Protein AF-A0A917QYD9-F1 (afdb_monomer_lite)

Sequence (95 aa):
MCHLTDRDRQALRLAAELRRRMQDWLGRRGVPAALAVSPFVDPAGDASVLIRMNAHAALAMILGFEEQRRGDERTRDARIWPPEEDAGGRVPDGR

Radius of gyration: 24.74 Å; chains: 1; bounding box: 30×24×99 Å

Foldseek 3Di:
DDDDDPLQVVLVVVQVVVLVVLCVVCVVVVHDWPKHKAWDQDPVRHTDIDIDTDPSSVVVVVVVVVVVVVVVVVVVVVVVDDPPPDDDDDDDDDD

Structure (mmCIF, N/CA/C/O backbone):
data_AF-A0A917QYD9-F1
#
_entry.id   AF-A0A917QYD9-F1
#
loop_
_atom_site.group_PDB
_atom_site.id
_atom_site.type_symbol
_atom_site.label_atom_id
_atom_site.label_alt_id
_atom_site.label_comp_id
_atom_site.label_asym_id
_atom_site.label_entity_id
_atom_site.label_seq_id
_atom_site.pdbx_PDB_ins_code
_atom_site.Cartn_x
_atom_site.Cartn_y
_atom_site.Cartn_z
_atom_site.occupancy
_atom_site.B_iso_or_equiv
_atom_site.auth_seq_id
_atom_site.auth_comp_id
_atom_site.auth_asym_id
_atom_site.auth_atom_id
_atom_site.pdbx_PDB_model_num
ATOM 1 N N . MET A 1 1 ? 1.199 -11.767 -27.057 1.00 50.12 1 MET A N 1
ATOM 2 C CA . MET A 1 1 ? 1.191 -12.062 -25.607 1.00 50.12 1 MET A CA 1
ATOM 3 C C . MET A 1 1 ? 2.246 -11.190 -24.952 1.00 50.12 1 MET A C 1
ATOM 5 O O . MET A 1 1 ? 3.417 -11.361 -25.256 1.00 50.12 1 MET A O 1
ATOM 9 N N . CYS A 1 2 ? 1.853 -10.216 -24.131 1.00 59.94 2 CYS A N 1
ATOM 10 C CA . CYS A 1 2 ? 2.816 -9.407 -23.383 1.00 59.94 2 CYS A CA 1
ATOM 11 C C . CYS A 1 2 ? 3.359 -10.252 -22.226 1.00 59.94 2 CYS A C 1
ATOM 13 O O . CYS A 1 2 ? 2.646 -10.516 -21.259 1.00 59.94 2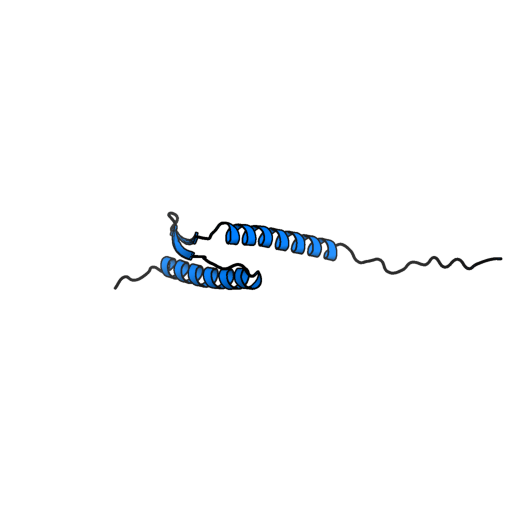 CYS A O 1
ATOM 15 N N . HIS A 1 3 ? 4.594 -10.734 -22.348 1.00 74.69 3 HIS A N 1
ATOM 16 C CA . HIS A 1 3 ? 5.255 -11.443 -21.262 1.00 74.69 3 HIS A CA 1
ATOM 17 C C . HIS A 1 3 ? 5.764 -10.417 -20.249 1.00 74.69 3 HIS A C 1
ATOM 19 O O . HIS A 1 3 ? 6.681 -9.659 -20.540 1.00 74.69 3 HIS A O 1
ATOM 25 N N . LEU A 1 4 ? 5.146 -10.389 -19.067 1.00 82.31 4 LEU A N 1
ATOM 26 C CA . LEU A 1 4 ? 5.623 -9.598 -17.931 1.00 82.31 4 LEU A CA 1
ATOM 27 C C . LEU A 1 4 ? 7.041 -10.038 -17.555 1.00 82.31 4 LEU A C 1
ATOM 29 O O . LEU A 1 4 ? 7.297 -11.249 -17.477 1.00 82.31 4 LEU A O 1
ATOM 33 N N . THR A 1 5 ? 7.927 -9.073 -17.296 1.00 89.56 5 THR A N 1
ATOM 34 C CA . THR A 1 5 ? 9.270 -9.352 -16.776 1.00 89.56 5 THR A CA 1
ATOM 35 C C . THR A 1 5 ? 9.181 -9.944 -15.364 1.00 89.56 5 THR A C 1
ATOM 37 O O . THR A 1 5 ? 8.134 -9.891 -14.711 1.00 89.56 5 THR A O 1
ATOM 40 N N . ASP A 1 6 ? 10.269 -10.532 -14.859 1.00 92.69 6 ASP A N 1
ATOM 41 C CA . ASP A 1 6 ? 10.290 -11.032 -13.477 1.00 92.69 6 ASP A CA 1
ATOM 42 C C . ASP A 1 6 ? 10.016 -9.911 -12.456 1.00 92.69 6 ASP A C 1
ATOM 44 O O . ASP A 1 6 ? 9.232 -10.095 -11.523 1.00 92.69 6 ASP A O 1
ATOM 48 N N . ARG A 1 7 ? 10.552 -8.710 -12.711 1.00 94.06 7 ARG A N 1
ATOM 49 C CA . ARG A 1 7 ? 10.334 -7.520 -11.879 1.00 94.06 7 ARG A CA 1
ATOM 50 C C . ARG A 1 7 ? 8.885 -7.048 -11.907 1.00 94.06 7 ARG A C 1
ATOM 52 O O . ARG A 1 7 ? 8.330 -6.775 -10.846 1.00 94.06 7 ARG A O 1
ATOM 59 N N . ASP A 1 8 ? 8.228 -7.070 -13.065 1.00 94.00 8 ASP A N 1
ATOM 60 C CA . ASP A 1 8 ? 6.790 -6.786 -13.152 1.00 94.00 8 ASP A CA 1
ATOM 61 C C . ASP A 1 8 ? 5.965 -7.788 -12.333 1.00 94.00 8 ASP A C 1
ATOM 63 O O . ASP A 1 8 ? 5.059 -7.415 -11.584 1.00 94.00 8 ASP A O 1
ATOM 67 N N . ARG A 1 9 ? 6.293 -9.084 -12.431 1.00 95.50 9 ARG A N 1
ATOM 68 C CA . ARG A 1 9 ? 5.629 -10.135 -11.641 1.00 95.50 9 ARG A CA 1
ATOM 69 C C . ARG A 1 9 ? 5.884 -9.962 -10.149 1.00 95.50 9 ARG A C 1
ATOM 71 O O . ARG A 1 9 ? 5.006 -10.260 -9.338 1.00 95.50 9 ARG A O 1
ATOM 78 N N . GLN A 1 10 ? 7.079 -9.524 -9.766 1.00 96.38 10 GLN A N 1
ATOM 79 C CA . GLN A 1 10 ? 7.411 -9.223 -8.380 1.00 96.38 10 GLN A CA 1
ATOM 80 C C . GLN A 1 10 ? 6.610 -8.019 -7.873 1.00 96.38 10 GLN A C 1
ATOM 82 O O . GLN A 1 10 ? 5.974 -8.136 -6.826 1.00 96.38 10 GLN A O 1
ATOM 87 N N . ALA A 1 11 ? 6.550 -6.922 -8.631 1.00 97.12 11 ALA A N 1
ATOM 88 C CA . ALA A 1 11 ? 5.771 -5.736 -8.280 1.00 97.12 11 ALA A CA 1
ATOM 89 C C . ALA A 1 11 ? 4.272 -6.062 -8.149 1.00 97.12 11 ALA A C 1
ATOM 91 O O . ALA A 1 11 ? 3.628 -5.638 -7.192 1.00 97.12 11 ALA A O 1
ATOM 92 N N . LEU A 1 12 ? 3.721 -6.883 -9.052 1.00 97.19 12 LEU A N 1
ATOM 93 C CA . LEU A 1 12 ? 2.332 -7.361 -8.985 1.00 97.19 12 LEU A CA 1
ATOM 94 C C . LEU A 1 12 ? 2.043 -8.152 -7.707 1.00 97.19 12 LEU A C 1
ATOM 96 O O . LEU A 1 12 ? 1.050 -7.887 -7.026 1.00 97.19 12 LEU A O 1
ATOM 100 N N . ARG A 1 13 ? 2.913 -9.113 -7.372 1.00 96.75 13 ARG A N 1
ATOM 101 C CA . ARG A 1 13 ? 2.787 -9.908 -6.141 1.00 96.75 13 ARG A CA 1
ATOM 102 C C . ARG A 1 13 ? 2.877 -9.019 -4.902 1.00 96.75 13 ARG A C 1
ATOM 104 O O . ARG A 1 13 ? 2.048 -9.150 -4.005 1.00 96.75 13 ARG A O 1
ATOM 111 N N . LEU A 1 14 ? 3.834 -8.091 -4.886 1.00 97.50 14 LEU A N 1
ATOM 112 C CA . LEU A 1 14 ? 4.022 -7.134 -3.799 1.00 97.50 14 LEU A CA 1
ATOM 113 C C . LEU A 1 14 ? 2.787 -6.242 -3.613 1.00 97.50 14 LEU A C 1
ATOM 115 O O . LEU A 1 14 ? 2.287 -6.121 -2.497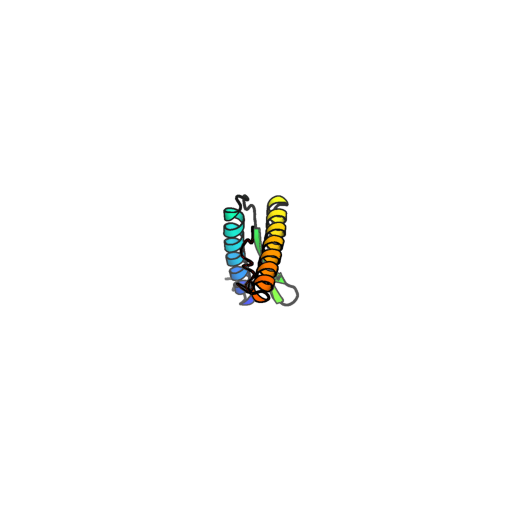 1.00 97.50 14 LEU A O 1
ATOM 119 N N . ALA A 1 15 ? 2.252 -5.672 -4.696 1.00 97.81 15 ALA A N 1
ATOM 120 C CA . ALA A 1 15 ? 1.070 -4.817 -4.654 1.00 97.81 15 ALA A CA 1
ATOM 121 C C . ALA A 1 15 ? -0.169 -5.562 -4.135 1.00 97.81 15 ALA A C 1
ATOM 123 O O . ALA A 1 15 ? -0.899 -5.035 -3.294 1.00 97.81 15 ALA A O 1
ATOM 124 N N . ALA A 1 16 ? -0.396 -6.796 -4.600 1.00 97.06 16 ALA A N 1
ATOM 125 C CA . ALA A 1 16 ? -1.527 -7.612 -4.163 1.00 97.06 16 ALA A CA 1
ATOM 126 C C . ALA A 1 16 ? -1.446 -7.952 -2.667 1.00 97.06 16 ALA A C 1
ATOM 128 O O . ALA A 1 16 ? -2.431 -7.788 -1.941 1.00 97.06 16 ALA A O 1
ATOM 129 N N . GLU A 1 17 ? -0.269 -8.378 -2.205 1.00 97.62 17 GLU A N 1
ATOM 130 C CA . GLU A 1 17 ? -0.053 -8.737 -0.805 1.00 97.62 17 GLU A CA 1
ATOM 131 C C . GLU A 1 17 ? -0.166 -7.519 0.112 1.00 97.62 17 GLU A C 1
ATOM 133 O O . GLU A 1 17 ? -0.855 -7.568 1.134 1.00 97.62 17 GLU A O 1
ATOM 138 N N . LEU A 1 18 ? 0.462 -6.406 -0.271 1.00 96.88 18 LEU A N 1
ATOM 139 C CA . LEU A 1 18 ? 0.408 -5.172 0.499 1.00 96.88 18 LEU A CA 1
ATOM 140 C C . LEU A 1 18 ? -1.026 -4.646 0.597 1.00 96.88 18 LEU A C 1
ATOM 142 O O . LEU A 1 18 ? -1.473 -4.306 1.692 1.00 96.88 18 LEU A O 1
ATOM 146 N N . ARG A 1 19 ? -1.777 -4.650 -0.514 1.00 95.62 19 ARG A N 1
ATOM 147 C CA . ARG A 1 19 ? -3.192 -4.257 -0.519 1.00 95.62 19 ARG A CA 1
ATOM 148 C C . ARG A 1 19 ? -4.000 -5.081 0.475 1.00 95.62 19 ARG A C 1
ATOM 150 O O . ARG A 1 19 ? -4.726 -4.494 1.271 1.00 95.62 19 ARG A O 1
ATOM 157 N N . ARG A 1 20 ? -3.855 -6.412 0.450 1.00 95.38 20 ARG A N 1
ATOM 158 C CA . ARG A 1 20 ? -4.565 -7.316 1.367 1.00 95.38 20 ARG A CA 1
ATOM 159 C C . ARG A 1 20 ? -4.245 -6.978 2.822 1.00 95.38 20 ARG A C 1
ATOM 161 O O . ARG A 1 20 ? -5.148 -6.697 3.600 1.00 95.38 20 ARG A O 1
ATOM 168 N N . ARG A 1 21 ? -2.956 -6.910 3.169 1.00 95.25 21 ARG A N 1
ATOM 169 C CA . ARG A 1 21 ? -2.524 -6.630 4.548 1.00 95.25 21 ARG A CA 1
ATOM 170 C C . ARG A 1 21 ? -3.001 -5.272 5.052 1.00 95.25 21 ARG A C 1
ATOM 172 O O . ARG A 1 21 ? -3.432 -5.168 6.197 1.00 95.25 21 ARG A O 1
ATOM 179 N N . MET A 1 22 ? -2.930 -4.237 4.215 1.00 93.75 22 MET A N 1
ATOM 180 C CA . MET A 1 22 ? -3.385 -2.896 4.584 1.00 93.75 22 MET A CA 1
ATOM 181 C C . MET A 1 22 ? -4.903 -2.836 4.750 1.00 93.75 22 MET A C 1
ATOM 183 O O . MET A 1 22 ? -5.377 -2.198 5.685 1.00 93.75 22 MET A O 1
ATOM 187 N N . GLN A 1 23 ? -5.665 -3.517 3.890 1.00 92.56 23 GLN A N 1
ATOM 188 C CA . GLN A 1 23 ? -7.118 -3.620 4.033 1.00 92.56 23 GLN A CA 1
ATOM 189 C C . GLN A 1 23 ? -7.502 -4.330 5.336 1.00 92.56 23 GLN A C 1
ATOM 191 O O . GLN A 1 23 ? -8.313 -3.795 6.087 1.00 92.56 23 GLN A O 1
ATOM 196 N N . ASP A 1 24 ? -6.865 -5.458 5.659 1.00 93.25 24 ASP A N 1
ATOM 197 C CA . ASP A 1 24 ? -7.120 -6.189 6.908 1.00 93.25 24 ASP A CA 1
ATOM 198 C C . ASP A 1 24 ? -6.748 -5.356 8.145 1.00 93.25 24 ASP A C 1
ATOM 200 O O . ASP A 1 24 ? -7.429 -5.368 9.173 1.00 93.25 24 ASP A O 1
ATOM 204 N N . TRP A 1 25 ? -5.641 -4.617 8.073 1.00 92.81 25 TRP A N 1
ATOM 205 C CA . TRP A 1 25 ? -5.183 -3.766 9.166 1.00 92.81 25 TRP A CA 1
ATOM 206 C C . TRP A 1 25 ? -6.089 -2.546 9.390 1.00 92.81 25 TRP A C 1
ATOM 208 O O . TRP A 1 25 ? -6.451 -2.268 10.533 1.00 92.81 25 TRP A O 1
ATOM 218 N N . LEU A 1 26 ? -6.507 -1.861 8.320 1.00 92.00 26 LEU A N 1
ATOM 219 C CA . LEU A 1 26 ? -7.452 -0.739 8.389 1.00 92.00 26 LEU A CA 1
ATOM 220 C C . LEU A 1 26 ? -8.851 -1.204 8.815 1.00 92.00 26 LEU A C 1
ATOM 222 O O . LEU A 1 26 ? -9.492 -0.550 9.637 1.00 92.00 26 LEU A O 1
ATOM 226 N N . GLY A 1 27 ? -9.291 -2.365 8.322 1.00 90.81 27 GLY A N 1
ATOM 227 C CA . GLY A 1 27 ? -10.575 -2.967 8.674 1.00 90.81 27 GLY A CA 1
ATOM 228 C C . GLY A 1 27 ? -10.689 -3.266 10.168 1.00 90.81 27 GLY A C 1
ATOM 229 O O . GLY A 1 27 ? -11.687 -2.907 10.788 1.00 90.81 27 GLY A O 1
ATOM 230 N N . ARG A 1 28 ? -9.628 -3.805 10.787 1.00 90.62 28 ARG A N 1
ATOM 231 C CA . ARG A 1 28 ? -9.566 -4.018 12.249 1.00 90.62 28 ARG A CA 1
ATOM 232 C C . ARG A 1 28 ? -9.685 -2.731 13.070 1.00 90.62 28 ARG A C 1
ATOM 234 O O . 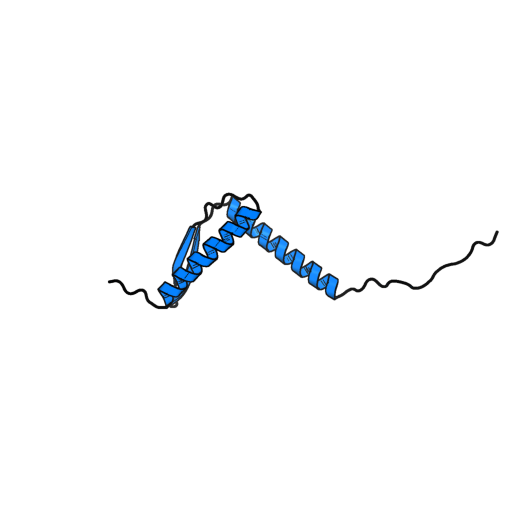ARG A 1 28 ? -10.035 -2.796 14.242 1.00 90.62 28 ARG A O 1
ATOM 241 N N . ARG A 1 29 ? -9.408 -1.572 12.468 1.00 88.50 29 ARG A N 1
ATOM 242 C CA . ARG A 1 29 ? -9.514 -0.244 13.093 1.00 88.50 29 ARG A CA 1
ATOM 243 C C . ARG A 1 29 ? -10.825 0.472 12.759 1.00 88.50 29 ARG A C 1
ATOM 245 O O . ARG A 1 29 ? -10.980 1.636 13.107 1.00 88.50 29 ARG A O 1
ATOM 252 N N . GLY A 1 30 ? -11.749 -0.192 12.059 1.00 88.81 30 GLY A N 1
ATOM 253 C CA . GLY A 1 30 ? -13.016 0.402 11.630 1.00 88.81 30 GLY A CA 1
ATOM 254 C C . GLY A 1 30 ? -12.861 1.488 10.561 1.00 88.81 30 GLY A C 1
ATOM 255 O O . GLY A 1 30 ? -13.781 2.274 10.350 1.00 88.81 30 GLY A O 1
ATOM 256 N N . VAL A 1 31 ? -11.711 1.558 9.883 1.00 86.69 31 VAL A N 1
ATOM 257 C CA . VAL A 1 31 ? -11.452 2.574 8.859 1.00 86.69 31 VAL A CA 1
ATOM 258 C C . VAL A 1 31 ? -11.865 2.029 7.489 1.00 86.69 31 VAL A C 1
ATOM 260 O O . VAL A 1 31 ? -11.274 1.048 7.027 1.00 86.69 31 VAL A O 1
ATOM 263 N N . PRO A 1 32 ? -12.838 2.650 6.793 1.00 76.75 32 PRO A N 1
ATOM 264 C CA . PRO A 1 32 ? -13.232 2.216 5.458 1.00 76.75 32 PRO A CA 1
ATOM 265 C C . PRO A 1 32 ? -12.067 2.398 4.475 1.00 76.75 32 PRO A C 1
ATOM 267 O O . PRO A 1 32 ? -11.613 3.512 4.196 1.00 76.75 32 PRO A O 1
ATOM 270 N N . ALA A 1 33 ? -11.565 1.277 3.958 1.00 65.56 33 ALA A N 1
ATOM 271 C CA . ALA A 1 33 ? -10.342 1.216 3.170 1.00 65.56 33 ALA A CA 1
ATOM 272 C C . ALA A 1 33 ? -10.587 1.550 1.688 1.00 65.56 33 ALA A C 1
ATOM 274 O O . ALA A 1 33 ? -10.549 0.678 0.820 1.00 65.56 33 ALA A O 1
ATOM 275 N N . ALA A 1 34 ? -10.779 2.833 1.371 1.00 74.94 34 ALA A N 1
ATOM 276 C CA . ALA A 1 34 ? -10.597 3.331 0.005 1.00 74.94 34 ALA A CA 1
ATOM 277 C C . ALA A 1 34 ? -9.089 3.457 -0.301 1.00 74.94 34 ALA A C 1
ATOM 279 O O . ALA A 1 34 ? -8.536 4.555 -0.370 1.00 74.94 34 ALA A O 1
ATOM 280 N N . LEU A 1 35 ? -8.419 2.306 -0.413 1.00 88.75 35 LEU A N 1
ATOM 281 C CA . LEU A 1 35 ? -6.990 2.162 -0.692 1.00 88.75 35 LEU A CA 1
ATOM 282 C C . LEU A 1 35 ? -6.801 1.528 -2.073 1.00 88.75 35 LEU A C 1
ATOM 284 O O . LEU A 1 35 ? -7.337 0.454 -2.347 1.00 88.75 35 LEU A O 1
ATOM 288 N N . ALA A 1 36 ? -5.977 2.147 -2.912 1.00 93.62 36 ALA A N 1
ATOM 289 C CA . ALA A 1 36 ? -5.451 1.528 -4.121 1.00 93.62 36 ALA A CA 1
ATOM 290 C C . ALA A 1 36 ? -3.940 1.327 -3.976 1.00 93.62 36 ALA A C 1
ATOM 292 O O . ALA A 1 36 ? -3.231 2.244 -3.569 1.00 93.62 36 ALA A O 1
ATOM 293 N N . VAL A 1 37 ? -3.462 0.134 -4.324 1.00 96.31 37 VAL A N 1
ATOM 294 C CA . VAL A 1 37 ? -2.034 -0.186 -4.403 1.00 96.31 37 VAL A CA 1
ATOM 295 C C . VAL A 1 37 ? -1.759 -0.657 -5.821 1.00 96.31 37 VAL A C 1
ATOM 297 O O . VAL A 1 37 ? -2.366 -1.632 -6.270 1.00 96.31 37 VAL A O 1
ATOM 300 N N . SER A 1 38 ? -0.875 0.047 -6.515 1.00 97.44 38 SER A N 1
ATOM 301 C CA . SER A 1 38 ? -0.522 -0.221 -7.905 1.00 97.44 38 SER A CA 1
ATOM 302 C C . SER A 1 38 ? 0.923 -0.704 -7.996 1.00 97.44 38 SER A C 1
ATOM 304 O O . SER A 1 38 ? 1.791 -0.095 -7.369 1.00 97.44 38 SER A O 1
ATOM 306 N N . PRO A 1 39 ? 1.205 -1.766 -8.767 1.00 97.31 39 PRO A N 1
ATOM 307 C CA . PRO A 1 39 ? 2.573 -2.174 -9.055 1.00 97.31 39 PRO A CA 1
ATOM 308 C C . PRO A 1 39 ? 3.255 -1.142 -9.957 1.00 97.31 39 PRO A C 1
ATOM 310 O O . PRO A 1 39 ? 2.614 -0.548 -10.826 1.00 97.31 39 PRO A O 1
ATOM 313 N N . PHE A 1 40 ? 4.553 -0.943 -9.763 1.00 95.31 40 PHE A N 1
ATOM 314 C CA . PHE A 1 40 ? 5.367 -0.044 -10.571 1.00 95.31 40 PHE A CA 1
ATOM 315 C C . PHE A 1 40 ? 6.813 -0.539 -10.570 1.00 95.31 40 PHE A C 1
ATOM 317 O O . PHE A 1 40 ? 7.324 -0.921 -9.523 1.00 95.31 40 PHE A O 1
ATOM 324 N N . VAL A 1 41 ? 7.475 -0.542 -11.724 1.00 95.12 41 VAL A N 1
ATOM 325 C CA . VAL A 1 41 ? 8.930 -0.716 -11.780 1.00 95.12 41 VAL A CA 1
ATOM 326 C C . VAL A 1 41 ? 9.538 0.674 -11.833 1.00 95.12 41 VAL A C 1
ATOM 328 O O . VAL A 1 41 ? 9.216 1.448 -12.735 1.00 95.12 41 VAL A O 1
ATOM 331 N N . ASP A 1 42 ? 10.350 1.011 -10.839 1.00 93.75 42 ASP A N 1
ATOM 332 C CA . ASP A 1 42 ? 10.942 2.343 -10.752 1.00 93.75 42 ASP A CA 1
ATOM 333 C C . ASP A 1 42 ? 12.077 2.560 -11.767 1.00 93.75 42 ASP A C 1
ATOM 335 O O . ASP A 1 42 ? 12.501 1.617 -12.442 1.00 93.75 42 ASP A O 1
ATOM 339 N N . PRO A 1 43 ? 12.577 3.802 -11.927 1.00 93.56 43 PRO A N 1
ATOM 340 C CA . PRO A 1 43 ? 13.646 4.082 -12.882 1.00 93.56 43 PRO A CA 1
ATOM 341 C C . PRO A 1 43 ? 14.961 3.338 -12.608 1.00 93.56 43 PRO A C 1
ATOM 343 O O . PRO A 1 43 ? 15.782 3.242 -13.516 1.00 93.56 43 PRO A O 1
ATOM 346 N N . ALA A 1 44 ? 15.174 2.815 -11.392 1.00 94.69 44 ALA A N 1
ATOM 347 C CA . ALA A 1 44 ? 16.326 1.972 -11.070 1.00 94.69 44 ALA A CA 1
ATOM 348 C C . ALA A 1 44 ? 16.113 0.503 -11.490 1.00 94.69 44 ALA A C 1
ATOM 350 O O . ALA A 1 44 ? 17.051 -0.293 -11.462 1.00 94.69 44 ALA A O 1
ATOM 351 N N . GLY A 1 45 ? 14.902 0.148 -11.930 1.00 92.31 45 GLY A N 1
ATOM 352 C CA . GLY A 1 45 ? 14.523 -1.205 -12.324 1.00 92.31 45 GLY A CA 1
ATOM 353 C C . GLY A 1 45 ? 14.002 -2.054 -11.164 1.00 92.31 45 GLY A C 1
ATOM 354 O O . GLY A 1 45 ? 13.864 -3.273 -11.319 1.00 92.31 45 GLY A O 1
ATOM 355 N N . ASP A 1 46 ? 13.706 -1.449 -10.012 1.00 96.00 46 ASP A N 1
ATOM 356 C CA . ASP A 1 46 ? 13.247 -2.178 -8.839 1.00 96.00 46 ASP A CA 1
ATOM 357 C C . ASP A 1 46 ? 11.727 -2.327 -8.784 1.00 96.00 46 ASP A C 1
ATOM 359 O O . ASP A 1 46 ? 10.949 -1.515 -9.287 1.00 96.00 46 ASP A O 1
ATOM 363 N N . ALA A 1 47 ? 11.301 -3.440 -8.182 1.00 95.75 47 ALA A N 1
ATOM 364 C CA . ALA A 1 47 ? 9.897 -3.770 -8.010 1.00 95.75 47 ALA A CA 1
ATOM 365 C C . ALA A 1 47 ? 9.314 -2.938 -6.862 1.00 95.75 47 ALA A C 1
ATOM 367 O O . ALA A 1 47 ? 9.529 -3.237 -5.688 1.00 95.75 47 ALA A O 1
ATOM 368 N N . SER A 1 48 ? 8.538 -1.930 -7.229 1.00 96.75 48 SER A N 1
ATOM 369 C CA . SER A 1 48 ? 8.021 -0.890 -6.350 1.00 96.75 48 SER A CA 1
ATOM 370 C C . SER A 1 48 ? 6.486 -0.835 -6.395 1.00 96.75 48 SER A C 1
ATOM 372 O O . SER A 1 48 ? 5.818 -1.517 -7.182 1.00 96.75 48 SER A O 1
ATOM 374 N N . VAL A 1 49 ? 5.890 -0.055 -5.492 1.00 97.38 49 VAL A N 1
ATOM 375 C CA . VAL A 1 49 ? 4.432 0.113 -5.404 1.00 97.38 49 VAL A CA 1
ATOM 376 C C . VAL A 1 49 ? 4.054 1.568 -5.173 1.00 97.38 49 VAL A C 1
ATOM 378 O O . VAL A 1 49 ? 4.714 2.286 -4.427 1.00 97.38 49 VAL A O 1
ATOM 381 N N . LEU A 1 50 ? 2.948 1.989 -5.780 1.00 96.69 50 LEU A N 1
ATOM 382 C CA . LEU A 1 50 ? 2.319 3.280 -5.530 1.00 96.69 50 LEU A CA 1
ATOM 383 C C . LEU A 1 50 ? 1.045 3.072 -4.724 1.00 96.69 50 LEU A C 1
ATOM 385 O O . LEU A 1 50 ? 0.199 2.254 -5.085 1.00 96.69 50 LEU A O 1
ATOM 389 N N . ILE A 1 51 ? 0.898 3.831 -3.642 1.00 96.19 51 ILE A N 1
ATOM 390 C CA . ILE A 1 51 ? -0.244 3.723 -2.740 1.00 96.19 51 ILE A CA 1
ATOM 391 C C . ILE A 1 51 ? -1.058 5.009 -2.806 1.00 96.19 51 ILE A C 1
ATOM 393 O O . ILE A 1 51 ? -0.546 6.096 -2.549 1.00 96.19 51 ILE A O 1
ATOM 397 N N . ARG A 1 52 ? -2.351 4.879 -3.102 1.00 95.31 52 ARG A N 1
ATOM 398 C CA . ARG A 1 52 ? -3.326 5.967 -3.020 1.00 95.31 52 ARG A CA 1
ATOM 399 C C . ARG A 1 52 ? -4.328 5.661 -1.919 1.00 95.31 52 ARG A C 1
ATOM 401 O O . ARG A 1 52 ? -4.965 4.611 -1.934 1.00 95.31 52 ARG A O 1
ATOM 408 N N . MET A 1 53 ? -4.501 6.600 -1.001 1.00 94.19 53 MET A N 1
ATOM 409 C CA . MET A 1 53 ? -5.482 6.522 0.079 1.00 94.19 53 MET A CA 1
ATOM 410 C C . MET A 1 53 ? -6.014 7.912 0.416 1.00 94.19 53 MET A C 1
ATOM 412 O O . MET A 1 53 ? -5.407 8.917 0.049 1.00 94.19 53 MET A O 1
ATOM 416 N N . ASN A 1 54 ? -7.150 7.970 1.106 1.00 92.06 54 ASN A N 1
ATOM 417 C CA . ASN A 1 54 ? -7.677 9.229 1.628 1.00 92.06 54 ASN A CA 1
ATOM 418 C C . ASN A 1 54 ? -6.935 9.663 2.910 1.00 92.06 54 ASN A C 1
ATOM 420 O O . ASN A 1 54 ? -6.220 8.877 3.535 1.00 92.06 54 ASN A O 1
ATOM 424 N N . ALA A 1 55 ? -7.136 10.921 3.314 1.00 92.88 55 ALA A N 1
ATOM 425 C CA . ALA A 1 55 ? -6.488 11.490 4.496 1.00 92.88 55 ALA A CA 1
ATOM 426 C C . ALA A 1 55 ? -6.819 10.719 5.785 1.00 92.88 55 ALA A C 1
ATOM 428 O O . ALA A 1 55 ? -5.948 10.528 6.626 1.00 92.88 55 ALA A O 1
ATOM 429 N N . HIS A 1 56 ? -8.051 10.225 5.923 1.00 90.81 56 HIS A N 1
ATOM 430 C CA . HIS A 1 56 ? -8.471 9.471 7.103 1.00 90.81 56 HIS A CA 1
ATOM 431 C C . HIS A 1 56 ? -7.690 8.154 7.257 1.00 90.81 56 HIS A C 1
ATOM 433 O O . HIS A 1 56 ? -7.168 7.860 8.329 1.00 90.81 56 HIS A O 1
ATOM 439 N N . ALA A 1 57 ? -7.530 7.396 6.169 1.00 91.88 57 ALA A N 1
ATOM 440 C CA . ALA A 1 57 ? -6.712 6.189 6.143 1.00 91.88 57 ALA A CA 1
ATOM 441 C C . ALA A 1 57 ? -5.225 6.497 6.379 1.00 91.88 57 ALA A C 1
ATOM 443 O O . ALA A 1 57 ? -4.569 5.767 7.118 1.00 91.88 57 ALA A O 1
ATOM 444 N N . ALA A 1 58 ? -4.704 7.594 5.820 1.00 93.44 58 ALA A N 1
ATOM 445 C CA . ALA A 1 58 ? -3.325 8.018 6.056 1.00 93.44 58 ALA A CA 1
ATOM 446 C C . ALA A 1 58 ? -3.069 8.366 7.533 1.00 93.44 58 ALA A C 1
ATOM 448 O O . ALA A 1 58 ? -2.083 7.914 8.111 1.00 93.44 58 ALA A O 1
ATOM 449 N N . LEU A 1 59 ? -3.980 9.104 8.173 1.00 93.38 59 LEU A N 1
ATOM 450 C CA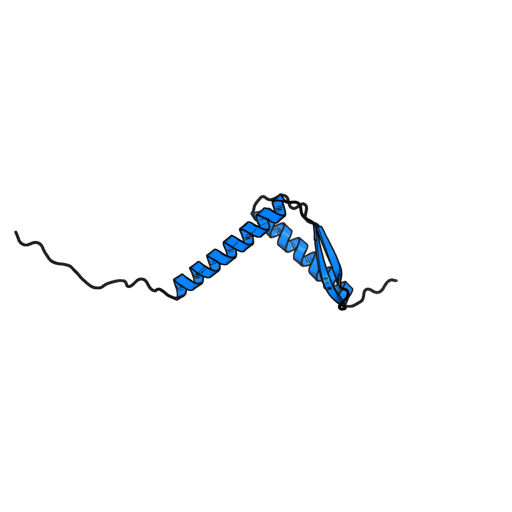 . LEU A 1 59 ? -3.895 9.422 9.602 1.00 93.38 59 LEU A CA 1
ATOM 451 C C . LEU A 1 59 ? -3.964 8.160 10.465 1.00 93.38 59 LEU A C 1
ATOM 453 O O . LEU A 1 59 ? -3.161 7.998 11.382 1.00 93.38 59 LEU A O 1
ATOM 457 N N . ALA A 1 60 ? -4.866 7.233 10.136 1.00 93.00 60 ALA A N 1
ATOM 458 C CA . ALA A 1 60 ? -4.949 5.954 10.830 1.00 93.00 60 ALA A CA 1
ATOM 459 C C . ALA A 1 60 ? -3.631 5.168 10.744 1.00 93.00 60 ALA A C 1
ATOM 461 O O . ALA A 1 60 ? -3.210 4.600 11.752 1.00 93.00 60 ALA A O 1
ATOM 462 N N . MET A 1 61 ? -2.971 5.174 9.575 1.00 92.44 61 MET A N 1
ATOM 463 C CA . MET A 1 61 ? -1.648 4.570 9.362 1.00 92.44 61 MET A CA 1
ATOM 464 C C . MET A 1 61 ? -0.575 5.219 10.242 1.00 92.44 61 MET A C 1
ATOM 466 O O . MET A 1 61 ? 0.139 4.500 10.936 1.00 92.44 61 MET A O 1
ATOM 470 N N . ILE A 1 62 ? -0.497 6.555 10.269 1.00 94.50 62 ILE A N 1
ATOM 471 C CA . ILE A 1 62 ? 0.474 7.300 11.090 1.00 94.50 62 ILE A CA 1
ATOM 472 C C . ILE A 1 62 ? 0.325 6.932 12.568 1.00 94.50 62 ILE A C 1
ATOM 474 O O . ILE A 1 62 ? 1.286 6.471 13.180 1.00 94.50 62 ILE A O 1
ATOM 478 N N . LEU A 1 63 ? -0.893 7.033 13.111 1.00 94.00 63 LEU A N 1
ATOM 479 C CA . LEU A 1 63 ? -1.180 6.661 14.502 1.00 94.00 63 LEU A CA 1
ATOM 480 C C . LEU A 1 63 ? -0.835 5.194 14.781 1.00 94.00 63 LEU A C 1
ATOM 482 O O . LEU A 1 63 ? -0.387 4.830 15.863 1.00 94.00 63 LEU A O 1
ATOM 486 N N . GLY A 1 64 ? -1.030 4.328 13.789 1.00 92.06 64 GLY A N 1
ATOM 487 C CA . GLY A 1 64 ? -0.631 2.934 13.862 1.00 92.06 64 GLY A CA 1
ATOM 488 C C . GLY A 1 64 ? 0.864 2.702 14.009 1.00 92.06 64 GLY A C 1
ATOM 489 O O . GLY A 1 64 ? 1.258 1.872 14.827 1.00 92.06 64 GLY A O 1
ATOM 490 N N . PHE A 1 65 ? 1.679 3.430 13.249 1.00 92.00 65 PHE A N 1
ATOM 491 C CA . PHE A 1 65 ? 3.133 3.357 13.362 1.00 92.00 65 PHE A CA 1
ATOM 492 C C . PHE A 1 65 ? 3.634 3.930 14.691 1.00 92.00 65 PHE A C 1
ATOM 494 O O . PHE A 1 65 ? 4.571 3.388 15.276 1.00 92.00 65 PHE A O 1
ATOM 501 N N . GLU A 1 66 ? 3.001 4.988 15.199 1.00 92.88 66 GLU A N 1
ATOM 502 C CA . GLU A 1 66 ? 3.342 5.558 16.505 1.00 92.88 66 GLU A CA 1
ATOM 503 C C . GLU A 1 66 ? 3.022 4.608 17.661 1.00 92.88 66 GLU A C 1
ATOM 505 O O . GLU A 1 66 ? 3.848 4.447 18.561 1.00 92.88 66 GLU A O 1
ATOM 510 N N . GLU A 1 67 ? 1.867 3.940 17.612 1.00 89.62 67 GLU A N 1
ATOM 511 C CA . GLU A 1 67 ? 1.484 2.928 18.601 1.00 89.62 67 GLU A CA 1
ATOM 512 C C . GLU A 1 67 ? 2.474 1.757 18.605 1.00 89.62 67 GLU A C 1
ATOM 514 O O . GLU A 1 67 ? 2.936 1.332 19.662 1.00 89.62 67 GLU A O 1
ATOM 519 N N . GLN A 1 68 ? 2.868 1.278 17.419 1.00 87.12 68 GLN A N 1
ATOM 520 C CA . GLN A 1 68 ? 3.871 0.221 17.298 1.00 87.12 68 GLN A CA 1
ATOM 521 C C . GLN A 1 68 ? 5.216 0.650 17.902 1.00 87.12 68 GLN A C 1
ATOM 523 O O . GLN A 1 68 ? 5.803 -0.103 18.676 1.00 87.12 68 GLN A O 1
ATOM 528 N N . ARG A 1 69 ? 5.679 1.874 17.608 1.00 87.44 69 ARG A N 1
ATOM 529 C CA . ARG A 1 69 ? 6.939 2.401 18.154 1.00 87.44 69 ARG A CA 1
ATOM 530 C C . ARG A 1 69 ? 6.920 2.453 19.685 1.00 87.44 69 ARG A C 1
ATOM 532 O O . ARG A 1 69 ? 7.872 2.002 20.312 1.00 87.44 69 ARG A O 1
ATOM 539 N N . ARG A 1 70 ? 5.827 2.938 20.283 1.00 83.38 70 ARG A N 1
ATOM 540 C CA . ARG A 1 70 ? 5.668 2.992 21.748 1.00 83.38 70 ARG A CA 1
ATOM 541 C C . ARG A 1 70 ? 5.595 1.603 22.382 1.00 83.38 70 ARG A C 1
ATOM 543 O O . ARG A 1 70 ? 6.144 1.390 23.462 1.00 83.38 70 ARG A O 1
ATOM 550 N N . GLY A 1 71 ? 4.926 0.654 21.728 1.00 79.38 71 GLY A N 1
ATOM 551 C CA . GLY A 1 71 ? 4.877 -0.741 22.172 1.00 79.38 71 GLY A CA 1
ATOM 552 C C . GLY A 1 71 ? 6.257 -1.407 22.176 1.00 79.38 71 GLY A C 1
ATOM 553 O O . GLY A 1 71 ? 6.597 -2.126 23.121 1.00 79.38 71 GLY A O 1
ATOM 554 N N . ASP A 1 72 ? 7.078 -1.119 21.165 1.00 76.94 72 ASP A N 1
ATOM 555 C CA . ASP A 1 72 ? 8.458 -1.605 21.076 1.00 76.94 72 ASP A CA 1
ATOM 556 C C . ASP A 1 72 ? 9.353 -0.986 22.164 1.00 76.94 72 ASP A C 1
ATOM 558 O O . ASP A 1 72 ? 10.151 -1.695 22.780 1.00 76.94 72 ASP A O 1
ATOM 562 N N . GLU A 1 73 ? 9.198 0.309 22.452 1.00 72.69 73 GLU A N 1
ATOM 563 C CA . GLU A 1 73 ? 9.895 1.007 23.545 1.00 72.69 73 GLU A CA 1
ATOM 564 C C . GLU A 1 73 ? 9.524 0.422 24.913 1.00 72.69 73 GLU A C 1
ATOM 566 O O . GLU A 1 73 ? 10.408 0.005 25.658 1.00 72.69 73 GLU A O 1
ATOM 571 N N . ARG A 1 74 ? 8.226 0.242 25.195 1.00 65.06 74 ARG A N 1
ATOM 572 C CA . ARG A 1 74 ? 7.761 -0.397 26.438 1.00 65.06 74 ARG A CA 1
ATOM 573 C C . ARG A 1 74 ? 8.282 -1.832 26.579 1.00 65.06 74 ARG A C 1
ATOM 575 O O . ARG A 1 74 ? 8.606 -2.264 27.680 1.00 65.06 74 ARG A O 1
ATOM 582 N N . THR A 1 75 ? 8.375 -2.579 25.478 1.00 66.00 75 THR A N 1
ATOM 583 C CA . THR A 1 75 ? 8.948 -3.936 25.481 1.00 66.00 75 THR A CA 1
ATOM 584 C C . THR A 1 75 ? 10.449 -3.917 25.773 1.00 66.00 75 THR A C 1
ATOM 586 O O . THR A 1 75 ? 10.955 -4.831 26.420 1.00 66.00 75 THR A O 1
ATOM 589 N N . ARG A 1 76 ? 11.179 -2.894 25.314 1.00 60.69 76 ARG A N 1
ATOM 590 C CA . ARG A 1 76 ? 12.601 -2.713 25.639 1.00 60.69 76 ARG A CA 1
ATOM 591 C C . ARG A 1 76 ? 12.797 -2.330 27.103 1.00 60.69 76 ARG A C 1
ATOM 593 O O . ARG A 1 76 ? 13.626 -2.960 27.748 1.00 60.69 76 ARG A O 1
ATOM 600 N N . ASP A 1 77 ? 11.998 -1.410 27.638 1.00 62.44 77 ASP A N 1
ATOM 601 C CA . ASP A 1 77 ? 12.022 -1.059 29.066 1.00 62.44 77 ASP A CA 1
ATOM 602 C C . ASP A 1 77 ? 11.679 -2.261 29.960 1.00 62.44 77 ASP A C 1
ATOM 604 O O . ASP A 1 77 ? 12.382 -2.541 30.928 1.00 62.44 77 ASP A O 1
ATOM 608 N N . ALA A 1 78 ? 10.667 -3.055 29.593 1.00 60.03 78 ALA A N 1
ATOM 609 C CA . ALA A 1 78 ? 10.301 -4.266 30.332 1.00 60.03 78 ALA A CA 1
ATOM 610 C C . ALA A 1 78 ? 11.387 -5.359 30.304 1.00 60.03 78 ALA A C 1
ATOM 612 O O . ALA A 1 78 ? 11.442 -6.194 31.201 1.00 60.03 78 ALA A O 1
ATOM 613 N N . ARG A 1 79 ? 12.264 -5.374 29.290 1.00 61.31 79 ARG A N 1
ATOM 614 C CA . ARG A 1 79 ? 13.437 -6.269 29.258 1.00 61.31 79 ARG A CA 1
ATOM 615 C C . ARG A 1 79 ? 14.594 -5.769 30.128 1.00 61.31 79 ARG A C 1
ATOM 617 O O . ARG A 1 79 ? 15.496 -6.554 30.400 1.00 61.31 79 ARG A O 1
ATOM 624 N N . ILE A 1 80 ? 14.595 -4.494 30.518 1.00 63.66 80 ILE A N 1
ATOM 625 C CA . ILE A 1 80 ? 15.665 -3.862 31.303 1.00 63.66 80 ILE A CA 1
ATOM 626 C C . ILE A 1 80 ? 15.375 -3.933 32.815 1.00 63.66 80 ILE A C 1
ATOM 628 O O . ILE A 1 80 ? 16.313 -3.869 33.604 1.00 63.66 80 ILE A O 1
ATOM 632 N N . TRP A 1 81 ? 14.1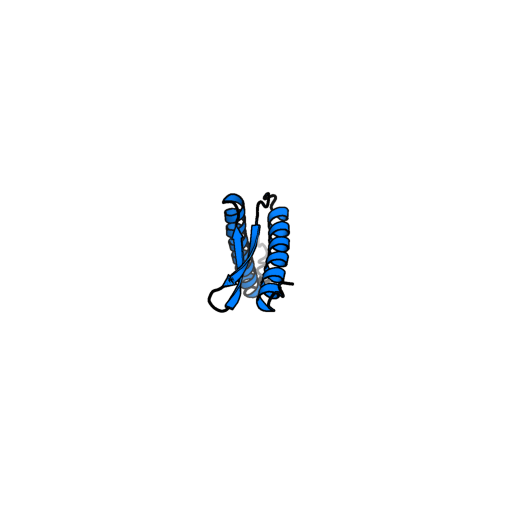20 -4.132 33.235 1.00 46.56 81 TRP A N 1
ATOM 633 C CA . TRP A 1 81 ? 13.727 -4.072 34.648 1.00 46.56 81 TRP A CA 1
ATOM 634 C C . TRP A 1 81 ? 13.013 -5.343 35.147 1.00 46.56 81 TRP A C 1
ATOM 636 O O . TRP A 1 81 ? 11.869 -5.579 34.748 1.00 46.56 81 TRP A O 1
ATOM 646 N N . PRO A 1 82 ? 13.599 -6.142 36.062 1.00 57.44 82 PRO A N 1
ATOM 647 C CA . PRO A 1 82 ? 12.803 -6.983 36.946 1.00 57.44 82 PRO A CA 1
ATOM 648 C C . PRO A 1 82 ? 12.251 -6.116 38.097 1.00 57.44 82 PRO A C 1
ATOM 650 O O . PRO A 1 82 ? 12.989 -5.285 38.629 1.00 57.44 82 PRO A O 1
ATOM 653 N N . PRO A 1 83 ? 10.981 -6.267 38.520 1.00 56.44 83 PRO A N 1
ATOM 654 C CA . PRO A 1 83 ? 10.570 -5.732 39.810 1.00 56.44 83 PRO A CA 1
ATOM 655 C C . PRO A 1 83 ? 11.362 -6.484 40.884 1.00 56.44 83 PRO A C 1
ATOM 657 O O . PRO A 1 83 ? 11.261 -7.705 40.981 1.00 56.44 83 PRO A O 1
ATOM 660 N N . GLU A 1 84 ? 12.187 -5.778 41.655 1.00 59.22 84 GLU A N 1
ATOM 661 C CA . GLU A 1 84 ? 12.740 -6.332 42.889 1.00 59.22 84 GLU A CA 1
ATOM 662 C C . GLU A 1 84 ? 11.569 -6.628 43.836 1.00 59.22 84 GLU A C 1
ATOM 664 O O . GLU A 1 84 ? 11.046 -5.742 44.512 1.00 59.22 84 GLU A O 1
ATOM 669 N N . GLU A 1 85 ? 11.108 -7.878 43.836 1.00 61.75 85 GLU A N 1
ATOM 670 C CA . GLU A 1 85 ? 10.323 -8.418 44.934 1.00 61.75 85 GLU A CA 1
ATOM 671 C C . GLU A 1 85 ? 11.281 -8.760 46.086 1.00 61.75 85 GLU A C 1
ATOM 673 O O . GLU A 1 85 ? 12.120 -9.652 45.980 1.00 61.75 85 GLU A O 1
ATOM 678 N N . ASP A 1 86 ? 11.071 -8.041 47.190 1.00 59.31 86 ASP A N 1
ATOM 679 C CA . ASP A 1 86 ? 11.416 -8.368 48.577 1.00 59.31 8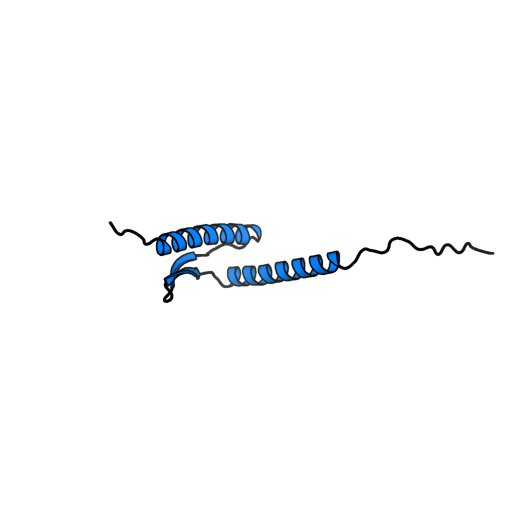6 ASP A CA 1
ATOM 680 C C . ASP A 1 86 ? 12.820 -8.024 49.119 1.00 59.31 86 ASP A C 1
ATOM 682 O O . ASP A 1 86 ? 13.811 -8.719 48.905 1.00 59.31 86 ASP A O 1
ATOM 686 N N . ALA A 1 87 ? 12.855 -7.005 49.988 1.00 50.00 87 ALA A N 1
ATOM 687 C CA . ALA A 1 87 ? 13.705 -7.017 51.176 1.00 50.00 87 ALA A CA 1
ATOM 688 C C . ALA A 1 87 ? 13.055 -6.219 52.323 1.00 50.00 87 ALA A C 1
ATOM 690 O O . ALA A 1 87 ? 13.308 -5.034 52.518 1.00 50.00 87 ALA A O 1
ATOM 691 N N . GLY A 1 88 ? 12.193 -6.905 53.079 1.00 57.72 88 GLY A N 1
ATOM 692 C CA . GLY A 1 88 ? 12.192 -6.904 54.547 1.00 57.72 88 GLY A CA 1
ATOM 693 C C . GLY A 1 88 ? 12.235 -5.569 55.305 1.00 57.72 88 GLY A C 1
ATOM 694 O O . GLY A 1 88 ? 13.293 -4.996 55.544 1.00 57.72 88 GLY A O 1
ATOM 695 N N . GLY A 1 89 ? 11.090 -5.182 55.872 1.00 50.56 89 GLY A N 1
ATOM 696 C CA . GLY A 1 89 ? 11.004 -4.104 56.860 1.00 50.56 89 GLY A CA 1
ATOM 697 C C . GLY A 1 89 ? 9.841 -4.256 57.836 1.00 50.56 89 GLY A C 1
ATOM 698 O O . GLY A 1 89 ? 9.135 -3.291 58.107 1.00 50.56 89 GLY A O 1
ATOM 699 N N . ARG A 1 90 ? 9.599 -5.466 58.358 1.00 60.66 90 ARG A N 1
ATOM 700 C CA . ARG A 1 90 ? 8.720 -5.647 59.522 1.00 60.66 90 ARG A CA 1
ATOM 701 C C . ARG A 1 90 ? 9.441 -5.094 60.754 1.00 60.66 90 ARG A C 1
ATOM 703 O O . ARG A 1 90 ? 10.321 -5.761 61.288 1.00 60.66 90 ARG A O 1
ATOM 710 N N . VAL A 1 91 ? 9.029 -3.925 61.236 1.00 63.12 91 VAL A N 1
ATOM 711 C CA . VAL A 1 91 ? 9.285 -3.506 62.621 1.00 63.12 91 VAL A CA 1
ATOM 712 C C . VAL A 1 91 ? 7.977 -3.695 63.396 1.00 63.12 91 VAL A C 1
ATOM 714 O O . VAL A 1 91 ? 6.975 -3.088 63.018 1.00 63.12 91 VAL A O 1
ATOM 717 N N . PRO A 1 92 ? 7.923 -4.585 64.404 1.00 64.06 92 PRO A N 1
ATOM 718 C CA . PRO A 1 92 ? 6.732 -4.762 65.218 1.00 64.06 92 PRO A CA 1
ATOM 719 C C . PRO A 1 92 ? 6.553 -3.611 66.218 1.00 64.06 92 PRO A C 1
ATOM 721 O O . PRO A 1 92 ? 7.516 -3.033 66.719 1.00 64.06 92 PRO A O 1
ATOM 724 N N . ASP A 1 93 ? 5.279 -3.332 66.471 1.00 59.12 93 ASP A N 1
ATOM 725 C CA . ASP A 1 93 ? 4.702 -2.403 67.440 1.00 59.12 93 ASP A CA 1
ATOM 726 C C . ASP A 1 93 ? 5.232 -2.634 68.869 1.00 59.12 93 ASP A C 1
ATOM 728 O O . ASP A 1 93 ? 5.345 -3.777 69.318 1.00 59.12 93 ASP A O 1
ATOM 732 N N . GLY A 1 94 ? 5.546 -1.549 69.579 1.00 61.34 94 GLY A N 1
ATOM 733 C CA . GLY A 1 94 ? 5.961 -1.563 70.982 1.00 61.34 94 GLY A CA 1
ATOM 734 C C . GLY A 1 94 ? 5.265 -0.445 71.747 1.00 61.34 94 GLY A C 1
ATOM 735 O O . GLY A 1 94 ? 5.788 0.665 71.837 1.00 61.34 94 GLY A O 1
ATOM 736 N N . ARG A 1 95 ? 4.067 -0.759 72.242 1.00 58.19 95 ARG A N 1
ATOM 737 C CA . ARG A 1 95 ? 3.274 0.023 73.194 1.00 58.19 95 ARG A CA 1
ATOM 738 C C . ARG A 1 95 ? 3.541 -0.435 74.624 1.00 58.19 95 ARG A C 1
ATOM 740 O O . ARG A 1 95 ? 3.777 -1.650 74.806 1.00 58.19 95 ARG A O 1
#

pLDDT: mean 83.3, std 15.48, range [46.56, 97.81]

Secondary structure (DSSP, 8-state):
-----HHHHHHHHHHHHHHHHHHHHHHTTT----EEEEEEE-TTS-EEEEEEE-HHHHHHHHHHHHHHHHHHHHHHHHHH----------PPP--

Organism: NCBI:txid321316